Protein AF-A0A7V8XJI6-F1 (afdb_monomer)

Mean predicted aligned error: 6.05 Å

Solvent-accessible surface area (backbone atoms only — not comparable to full-atom values): 5551 Å² total; per-residue (Å²): 132,55,96,74,46,26,36,27,40,44,44,74,73,50,59,84,68,75,84,56,76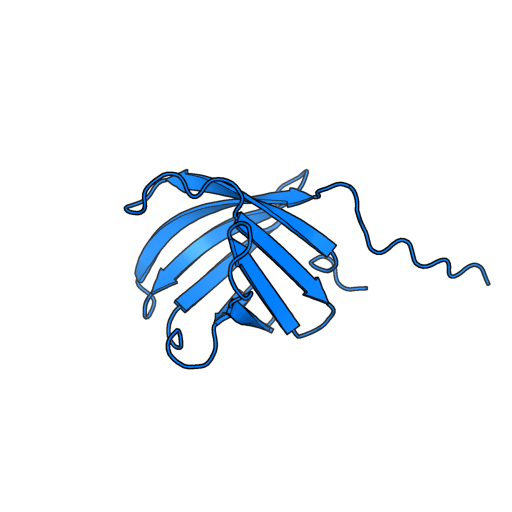,62,28,31,39,41,33,57,75,59,33,34,30,44,27,47,71,91,48,82,56,48,47,27,39,46,58,90,55,31,39,40,33,49,76,98,46,54,53,35,36,37,44,52,44,89,42,88,93,34,30,39,33,40,37,22,51,76,84,42,75,56,33,33,32,36,38,40,66,65,80,55,54,82,82,66,87,77,80,133

Foldseek 3Di:
DDPPAAKWDKAFPDFDDDTQPQWIWHDDPQKIFIDRPPDPTFIFGDDPQKTATDDPQGQWIWGWDADPPFIKIFIGGNRHTGGIITIDGPVPGVPDDDDD

Nearest PDB structures (foldseek):
  2lba-assembly1_A  TM=5.220E-01  e=1.660E+00  Gallus gallus
  5l8o-assembly2_B  TM=4.435E-01  e=1.498E+00  Homo sapiens
  6fn6-assembly1_B  TM=4.752E-01  e=7.402E+00  Drosophila melanogaster
  6fn6-assembly1_A  TM=3.916E-01  e=6.023E+00  Drosophila melanogaster

Sequence (100 aa):
MGELDGLWDVERVSGFLPPLLGVRKRIRGPHGATSVGRFPGVPFDVVGAELRYRGVLTGFVDVLTSEPPGWSGRALFRGREYARFRLTSTGRGFLSATRD

Radius of gyrati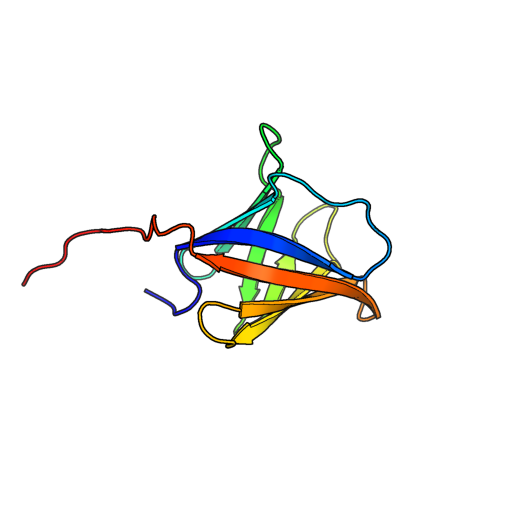on: 13.38 Å; Cα contacts (8 Å, |Δi|>4): 216; chains: 1; bounding box: 43×31×28 Å

Secondary structure (DSSP, 8-state):
--TT-EEEEEEEEEESS---TTEEEEEETTEEEEEETTSPPEEEEEETTEEEE-GGGTTEEEEEEEETTEEEEEEEETTEEEEEEEEEE-S---------

pLDDT: mean 86.64, std 14.68, range [41.09, 98.06]

Structure (mmCIF, N/CA/C/O backbone):
data_AF-A0A7V8XJI6-F1
#
_entry.id   AF-A0A7V8XJI6-F1
#
loop_
_atom_site.group_PDB
_atom_site.id
_atom_site.type_symbol
_atom_site.label_atom_id
_atom_site.label_alt_id
_atom_site.label_comp_id
_atom_site.label_asym_id
_atom_site.label_entity_id
_atom_site.label_seq_id
_atom_site.pdbx_PDB_ins_code
_atom_site.Cartn_x
_atom_site.Cartn_y
_atom_site.Cartn_z
_atom_site.occupancy
_atom_site.B_iso_or_equiv
_atom_site.auth_seq_id
_atom_site.auth_comp_id
_atom_site.auth_asym_id
_atom_site.auth_atom_id
_atom_site.pdbx_PDB_model_num
ATOM 1 N N . MET A 1 1 ? -17.139 3.895 7.612 1.00 57.44 1 MET A N 1
ATOM 2 C CA . MET A 1 1 ? -15.851 4.173 6.947 1.00 57.44 1 MET A CA 1
ATOM 3 C C . MET A 1 1 ? -14.783 3.535 7.816 1.00 57.44 1 MET A C 1
ATOM 5 O O . MET A 1 1 ? -14.769 3.821 9.007 1.00 57.44 1 MET A O 1
ATOM 9 N N . GLY A 1 2 ? -14.030 2.572 7.288 1.00 72.00 2 GLY A N 1
ATOM 10 C CA . GLY A 1 2 ? -12.930 1.942 8.026 1.00 72.00 2 GLY A CA 1
ATOM 11 C C . GLY A 1 2 ? -11.736 2.891 8.133 1.00 72.00 2 GLY A C 1
ATOM 12 O O . GLY A 1 2 ? -11.585 3.771 7.293 1.00 72.00 2 GLY A O 1
ATOM 13 N N . GLU A 1 3 ? -10.874 2.710 9.136 1.00 84.75 3 GLU A N 1
ATOM 14 C CA . GLU A 1 3 ? -9.695 3.570 9.381 1.00 84.75 3 GLU A CA 1
ATOM 15 C C . GLU A 1 3 ? -8.738 3.647 8.171 1.00 84.75 3 GLU A C 1
ATOM 17 O O . GLU A 1 3 ? -8.043 4.639 7.968 1.00 84.75 3 GLU A O 1
ATOM 22 N N . LEU A 1 4 ? -8.736 2.604 7.333 1.00 91.44 4 LEU A N 1
ATOM 23 C CA . LEU A 1 4 ? -7.933 2.504 6.112 1.00 91.44 4 LEU A CA 1
ATOM 24 C C . LEU A 1 4 ? -8.609 3.088 4.862 1.00 91.44 4 LEU A C 1
ATOM 26 O O . LEU A 1 4 ? -7.946 3.210 3.829 1.00 91.44 4 LEU A O 1
ATOM 30 N N . ASP A 1 5 ? -9.898 3.433 4.913 1.00 91.81 5 ASP A N 1
ATOM 31 C CA . ASP A 1 5 ? -10.618 3.965 3.754 1.00 91.81 5 ASP A CA 1
ATOM 32 C C . ASP A 1 5 ? -10.017 5.299 3.308 1.00 91.81 5 ASP A C 1
ATOM 34 O O . ASP A 1 5 ? -9.824 6.219 4.100 1.00 91.81 5 ASP A O 1
ATOM 38 N N . GLY A 1 6 ? -9.767 5.431 2.006 1.00 92.38 6 GLY A N 1
ATOM 39 C CA . GLY A 1 6 ? -9.236 6.667 1.448 1.00 92.38 6 GLY A CA 1
ATOM 40 C C . GLY A 1 6 ? -8.259 6.467 0.302 1.00 92.38 6 GLY A C 1
ATOM 41 O O . GLY A 1 6 ? -8.139 5.390 -0.294 1.00 92.38 6 GLY A O 1
ATOM 42 N N . LEU A 1 7 ? -7.588 7.568 -0.024 1.00 93.12 7 LEU A N 1
ATOM 43 C CA . LEU A 1 7 ? -6.538 7.650 -1.028 1.00 93.12 7 LEU A CA 1
ATOM 44 C C . LEU A 1 7 ? -5.207 7.937 -0.341 1.00 93.12 7 LEU A C 1
ATOM 46 O O . LEU A 1 7 ? -5.036 8.986 0.286 1.00 93.12 7 LEU A O 1
ATOM 50 N N . TRP A 1 8 ? -4.271 7.015 -0.522 1.00 93.94 8 TRP A N 1
ATOM 51 C CA . TRP A 1 8 ? -2.967 7.018 0.119 1.00 93.94 8 TRP A CA 1
ATOM 52 C C . TRP A 1 8 ? -1.868 7.140 -0.928 1.00 93.94 8 TRP A C 1
ATOM 54 O O . TRP A 1 8 ? -1.843 6.356 -1.883 1.00 93.94 8 TRP A O 1
ATOM 64 N N . ASP A 1 9 ? -0.953 8.084 -0.737 1.00 93.56 9 ASP A N 1
ATOM 65 C CA . ASP A 1 9 ? 0.329 8.065 -1.435 1.00 93.56 9 ASP A CA 1
ATOM 66 C C . ASP A 1 9 ? 1.241 7.040 -0.749 1.00 93.56 9 ASP A C 1
ATOM 68 O O . ASP A 1 9 ? 1.220 6.879 0.476 1.00 93.56 9 ASP A O 1
ATOM 72 N N . VAL A 1 10 ? 2.003 6.301 -1.554 1.00 93.62 10 VAL A N 1
ATOM 73 C CA . VAL A 1 10 ? 2.919 5.267 -1.069 1.00 93.62 10 VAL A CA 1
ATOM 74 C C . VAL A 1 10 ? 4.348 5.749 -1.238 1.00 93.62 10 VAL A C 1
ATOM 76 O O . VAL A 1 10 ? 4.834 5.908 -2.357 1.00 93.62 10 VAL A O 1
ATOM 79 N N . GLU A 1 11 ? 5.042 5.907 -0.121 1.00 91.81 11 GLU A N 1
ATOM 80 C CA . GLU A 1 11 ? 6.460 6.243 -0.097 1.00 91.81 11 GLU A CA 1
ATOM 81 C C . GLU A 1 11 ? 7.282 4.998 0.227 1.00 91.81 11 GLU A C 1
ATOM 83 O O . GLU A 1 11 ? 7.006 4.285 1.194 1.00 91.81 11 GLU A O 1
ATOM 88 N N . ARG A 1 12 ? 8.306 4.711 -0.577 1.00 92.44 12 ARG A N 1
ATOM 89 C CA . ARG A 1 12 ? 9.209 3.592 -0.306 1.00 92.44 12 ARG A CA 1
ATOM 90 C C . ARG A 1 12 ? 10.230 4.000 0.751 1.00 92.44 12 ARG A C 1
ATOM 92 O O . ARG A 1 12 ? 10.961 4.955 0.543 1.00 92.44 12 ARG A O 1
ATOM 99 N N . VAL A 1 13 ? 10.315 3.231 1.835 1.00 92.44 13 VAL A N 1
ATOM 100 C CA . VAL A 1 13 ? 11.268 3.485 2.929 1.00 92.44 13 VAL A CA 1
ATOM 101 C C . VAL A 1 13 ? 12.536 2.650 2.747 1.00 92.44 13 VAL A C 1
ATOM 103 O O . VAL A 1 13 ? 13.642 3.142 2.940 1.00 92.44 13 VAL A O 1
ATOM 106 N N . SER A 1 14 ? 12.394 1.379 2.362 1.00 90.56 14 SER A N 1
ATOM 107 C CA . SER A 1 14 ? 13.531 0.485 2.110 1.00 90.56 14 SER A CA 1
ATOM 108 C C . SER A 1 14 ? 13.142 -0.714 1.241 1.00 90.56 14 SER A C 1
ATOM 110 O O . SER A 1 14 ? 11.958 -0.978 1.012 1.00 90.56 14 SER A O 1
ATOM 112 N N . GLY A 1 15 ? 14.141 -1.467 0.773 1.00 86.94 15 GLY A N 1
ATOM 113 C CA . GLY A 1 15 ? 13.968 -2.739 0.068 1.00 86.94 15 GLY A CA 1
ATOM 114 C C . GLY A 1 15 ? 14.454 -2.722 -1.381 1.00 86.94 15 GLY A C 1
ATOM 115 O O . GLY A 1 15 ? 15.054 -1.761 -1.845 1.00 86.94 15 GLY A O 1
ATOM 116 N N . PHE A 1 16 ? 14.188 -3.818 -2.091 1.00 74.31 16 PHE A N 1
ATOM 117 C CA . PHE A 1 16 ? 14.864 -4.153 -3.355 1.00 74.31 16 PHE A CA 1
ATOM 118 C C . PHE A 1 16 ? 14.273 -3.530 -4.626 1.00 74.31 16 PHE A C 1
ATOM 120 O O . PHE A 1 16 ? 14.825 -3.721 -5.706 1.00 74.31 16 PHE A O 1
ATOM 127 N N . LEU A 1 17 ? 13.139 -2.834 -4.535 1.00 72.56 17 LEU A N 1
ATOM 128 C CA . LEU A 1 17 ? 12.518 -2.227 -5.714 1.00 72.56 17 LEU A CA 1
ATOM 129 C C . LEU A 1 17 ? 12.984 -0.778 -5.870 1.00 72.56 17 LEU A C 1
ATOM 131 O O . LEU A 1 17 ? 13.098 -0.090 -4.851 1.00 72.56 17 LEU A O 1
ATOM 135 N N . PRO A 1 18 ? 13.208 -0.304 -7.113 1.00 69.69 18 PRO A N 1
ATOM 136 C CA . PRO A 1 18 ? 13.521 1.097 -7.366 1.00 69.69 18 PRO A CA 1
ATOM 137 C C . PRO A 1 18 ? 12.440 2.010 -6.762 1.00 69.69 18 PRO A C 1
ATOM 139 O O . PRO A 1 18 ? 11.304 1.558 -6.578 1.00 69.69 18 PRO A O 1
ATOM 142 N N . PRO A 1 19 ? 12.758 3.282 -6.455 1.00 69.50 19 PRO A N 1
ATOM 143 C CA . PRO A 1 19 ? 11.790 4.224 -5.904 1.00 69.50 19 PRO A CA 1
ATOM 144 C C . PRO A 1 19 ? 10.550 4.285 -6.801 1.00 69.50 19 PRO A C 1
ATOM 146 O O . PRO A 1 19 ? 10.615 4.721 -7.950 1.00 69.50 19 PRO A O 1
ATOM 149 N N . LEU A 1 20 ? 9.420 3.791 -6.297 1.00 70.44 20 LEU A N 1
ATOM 150 C CA . LEU A 1 20 ? 8.194 3.705 -7.078 1.00 70.44 20 LEU A CA 1
ATOM 151 C C . LEU A 1 20 ? 7.461 5.054 -6.998 1.00 70.44 20 LEU A C 1
ATOM 153 O O . LEU A 1 20 ? 6.562 5.243 -6.180 1.00 70.44 20 LEU A O 1
ATOM 157 N N . LEU A 1 21 ? 7.883 6.020 -7.818 1.00 77.50 21 LEU A N 1
ATOM 158 C CA . LEU A 1 21 ? 7.251 7.339 -7.891 1.00 77.50 21 LEU A CA 1
ATOM 159 C C . LEU A 1 21 ? 5.805 7.224 -8.399 1.00 77.50 21 LEU A C 1
ATOM 161 O O . LEU A 1 21 ? 5.534 6.583 -9.415 1.00 77.50 21 LEU A O 1
ATOM 165 N N . GLY A 1 22 ? 4.872 7.875 -7.701 1.00 84.06 22 GLY A N 1
ATOM 166 C CA . GLY A 1 22 ? 3.464 7.933 -8.105 1.00 84.06 22 GLY A CA 1
ATOM 167 C C . GLY A 1 22 ? 2.656 6.663 -7.820 1.00 84.06 22 GLY A C 1
ATOM 168 O O . GLY A 1 22 ? 1.619 6.455 -8.458 1.00 84.06 22 GLY A O 1
ATOM 169 N N . VAL A 1 23 ? 3.110 5.815 -6.889 1.00 91.75 23 VAL A N 1
ATOM 170 C CA . VAL A 1 23 ? 2.300 4.701 -6.382 1.00 91.75 23 VAL A CA 1
ATOM 171 C C . VAL A 1 23 ? 1.259 5.220 -5.405 1.00 91.75 23 VAL A C 1
ATOM 173 O O . VAL A 1 23 ? 1.569 5.934 -4.454 1.00 91.75 23 VAL A O 1
ATOM 176 N N . ARG A 1 24 ? 0.013 4.812 -5.629 1.00 93.56 24 ARG A N 1
ATOM 177 C CA . ARG A 1 24 ? -1.125 5.147 -4.779 1.00 93.56 24 ARG A CA 1
ATOM 178 C C . ARG A 1 24 ? -1.924 3.916 -4.433 1.00 93.56 24 ARG A C 1
ATOM 180 O O . ARG A 1 24 ? -2.059 3.014 -5.259 1.00 93.56 24 ARG A O 1
ATOM 187 N N . LYS A 1 25 ? -2.515 3.922 -3.246 1.00 94.31 25 LYS A N 1
ATOM 188 C CA . LYS A 1 25 ? -3.514 2.938 -2.836 1.00 94.31 25 LYS A CA 1
ATOM 189 C C . LYS A 1 25 ? -4.853 3.622 -2.656 1.00 94.31 25 LYS A C 1
ATOM 191 O O . LYS A 1 25 ? -4.957 4.636 -1.972 1.00 94.31 25 LYS A O 1
ATOM 196 N N . ARG A 1 26 ? -5.883 3.042 -3.262 1.00 94.38 26 ARG A N 1
ATOM 197 C CA . ARG A 1 26 ? -7.277 3.395 -2.999 1.00 94.38 26 ARG A CA 1
ATOM 198 C C . ARG A 1 26 ? -7.924 2.254 -2.240 1.00 94.38 26 ARG A C 1
ATOM 200 O O . ARG A 1 26 ? -7.929 1.138 -2.752 1.00 94.38 26 ARG A O 1
ATOM 207 N N . ILE A 1 27 ? -8.493 2.547 -1.080 1.00 94.88 27 ILE A N 1
ATOM 208 C CA . ILE A 1 27 ? -9.172 1.567 -0.228 1.00 94.88 27 ILE A CA 1
ATOM 209 C C . ILE A 1 27 ? -10.616 2.018 -0.006 1.00 94.88 27 ILE A C 1
ATOM 211 O O . ILE A 1 27 ? -10.869 3.200 0.244 1.00 94.88 27 ILE A O 1
ATOM 215 N N . ARG A 1 28 ? -11.557 1.080 -0.161 1.00 93.00 28 ARG A N 1
ATOM 216 C CA . ARG A 1 28 ? -12.987 1.274 0.095 1.00 93.00 28 ARG A CA 1
ATOM 217 C C . ARG A 1 28 ? -13.585 -0.001 0.689 1.00 93.00 28 ARG A C 1
ATOM 219 O O . ARG A 1 28 ? -13.865 -0.962 -0.033 1.00 93.00 28 ARG A O 1
ATOM 226 N N . GLY A 1 29 ? -13.836 0.026 1.992 1.00 92.62 29 GLY A N 1
ATOM 227 C CA . GLY A 1 29 ? -14.340 -1.106 2.753 1.00 92.62 29 GLY A CA 1
ATOM 228 C C . GLY A 1 29 ? -13.402 -2.314 2.622 1.00 92.62 29 GLY A C 1
ATOM 229 O O . GLY A 1 29 ? -12.200 -2.173 2.839 1.00 92.62 29 GLY A O 1
ATOM 230 N N . PRO A 1 30 ? -13.910 -3.497 2.237 1.00 95.50 30 PRO A N 1
ATOM 231 C CA . PRO A 1 30 ? -13.113 -4.723 2.187 1.00 95.50 30 PRO A CA 1
ATOM 232 C C . PRO A 1 30 ? -12.228 -4.855 0.935 1.00 95.50 30 PRO A C 1
ATOM 234 O O . PRO A 1 30 ? -11.590 -5.890 0.752 1.00 95.50 30 PRO A O 1
ATOM 237 N N . HIS A 1 31 ? -12.175 -3.851 0.054 1.00 95.38 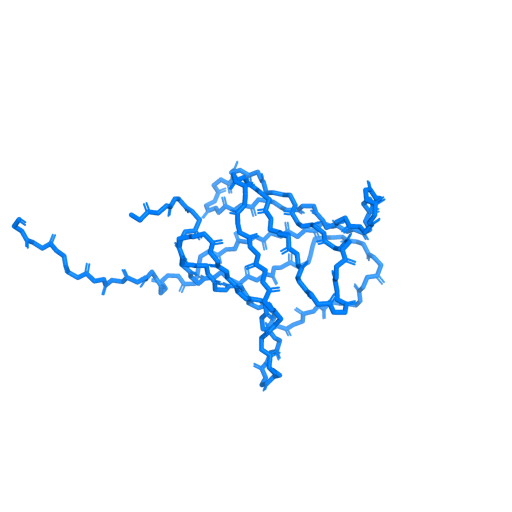31 HIS A N 1
ATOM 238 C CA . HIS A 1 31 ? -11.422 -3.933 -1.200 1.00 95.38 31 HIS A CA 1
ATOM 239 C C . HIS A 1 31 ? -10.607 -2.671 -1.473 1.00 95.38 31 HIS A C 1
ATOM 241 O O . HIS A 1 31 ? -10.940 -1.566 -1.040 1.00 95.38 31 HIS A O 1
ATOM 247 N N . GLY A 1 32 ? -9.571 -2.821 -2.291 1.00 95.38 32 GLY A N 1
ATOM 248 C CA . GLY A 1 32 ? -8.816 -1.694 -2.804 1.00 95.38 32 GLY A CA 1
ATOM 249 C C . GLY A 1 32 ? -8.008 -2.026 -4.047 1.00 95.38 32 GLY A C 1
ATOM 250 O O . GLY A 1 32 ? -8.107 -3.111 -4.625 1.00 95.38 32 GLY A O 1
ATOM 251 N N . ALA A 1 33 ? -7.238 -1.043 -4.496 1.00 95.44 33 ALA A N 1
ATOM 252 C CA . ALA A 1 33 ? -6.308 -1.216 -5.595 1.00 95.44 33 ALA A C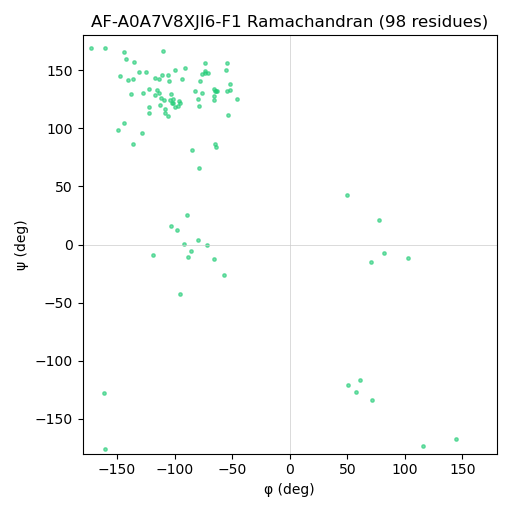A 1
ATOM 253 C C . ALA A 1 33 ? -5.062 -0.345 -5.428 1.00 95.44 33 ALA A C 1
ATOM 255 O O . ALA A 1 33 ? -5.148 0.792 -4.956 1.00 95.44 33 ALA A O 1
ATOM 256 N N . THR A 1 34 ? -3.924 -0.875 -5.870 1.00 93.38 34 THR A N 1
ATOM 257 C CA . THR A 1 34 ? -2.649 -0.161 -5.975 1.00 93.38 34 THR A CA 1
ATOM 258 C C . THR A 1 34 ? -2.445 0.281 -7.418 1.00 93.38 34 THR A C 1
ATOM 260 O O . THR A 1 34 ? -2.359 -0.554 -8.312 1.00 93.38 34 THR A O 1
ATOM 263 N N . SER A 1 35 ? -2.357 1.581 -7.671 1.00 91.75 35 SER A N 1
ATOM 264 C CA . SER A 1 35 ? -2.113 2.153 -9.001 1.00 91.75 35 SER A CA 1
ATOM 265 C C . SER A 1 35 ? -0.736 2.796 -9.076 1.00 91.75 35 SER A C 1
ATOM 267 O O . SER A 1 35 ? -0.298 3.412 -8.106 1.00 91.75 35 SER A O 1
ATOM 269 N N . VAL A 1 36 ? -0.096 2.719 -10.242 1.00 87.75 36 VAL A N 1
ATOM 270 C CA . VAL A 1 36 ? 1.172 3.405 -10.528 1.00 87.75 36 VAL A CA 1
ATOM 271 C C . VAL A 1 36 ? 0.961 4.300 -11.742 1.00 87.75 36 VAL A C 1
ATOM 273 O O . VAL A 1 36 ? 0.705 3.799 -12.836 1.00 87.75 36 VAL A O 1
ATOM 276 N N . GLY A 1 37 ? 1.021 5.621 -11.569 1.00 82.12 37 GLY A N 1
ATOM 277 C CA . GLY A 1 37 ? 0.779 6.564 -12.667 1.00 82.12 37 GLY A CA 1
ATOM 278 C C . GLY A 1 37 ? -0.526 6.274 -13.431 1.00 82.12 37 GLY A C 1
ATOM 279 O O . GLY A 1 37 ? -1.603 6.265 -12.841 1.00 82.12 37 GLY A O 1
ATOM 280 N N . ARG A 1 38 ? -0.421 6.024 -14.746 1.00 80.56 38 ARG A N 1
ATOM 281 C CA . ARG A 1 38 ? -1.556 5.715 -15.643 1.00 80.56 38 ARG A CA 1
ATOM 282 C C . ARG A 1 38 ? -1.877 4.221 -15.795 1.00 80.56 38 ARG A C 1
ATOM 284 O O . ARG A 1 38 ? -2.746 3.875 -16.593 1.00 80.56 38 ARG A O 1
ATOM 291 N N . PHE A 1 39 ? -1.140 3.333 -15.126 1.00 79.94 39 PHE A N 1
ATOM 292 C CA . PHE A 1 39 ? -1.337 1.893 -15.283 1.00 79.94 39 PHE A CA 1
ATOM 293 C C . PHE A 1 39 ? -2.624 1.424 -14.587 1.00 79.94 39 PHE A C 1
ATOM 295 O O . PHE A 1 39 ? -3.004 2.001 -13.561 1.00 79.94 39 PHE A O 1
ATOM 302 N N . PRO A 1 40 ? -3.285 0.369 -15.108 1.00 80.75 40 PRO A N 1
ATOM 303 C CA . PRO A 1 40 ? -4.422 -0.247 -14.437 1.00 80.75 40 PRO A CA 1
ATOM 304 C C . PRO A 1 40 ? -4.074 -0.594 -12.986 1.00 80.75 40 PRO A C 1
ATOM 306 O O . PRO A 1 40 ? -3.015 -1.157 -12.709 1.00 80.75 40 PRO A O 1
ATOM 309 N N . GLY A 1 41 ? -4.957 -0.234 -12.053 1.00 87.31 41 GLY A N 1
ATOM 310 C CA . GLY A 1 41 ? -4.749 -0.517 -10.638 1.00 87.31 41 GLY A CA 1
ATOM 311 C C . GLY A 1 41 ? -4.777 -2.019 -10.359 1.00 87.31 41 GLY A C 1
ATOM 312 O O . GLY A 1 41 ? -5.684 -2.719 -10.805 1.00 87.31 41 GLY A O 1
ATOM 313 N N . VAL A 1 42 ? -3.808 -2.506 -9.590 1.00 92.56 42 VAL A N 1
ATOM 314 C CA . VAL A 1 42 ? -3.748 -3.893 -9.137 1.00 92.56 42 VAL A CA 1
ATOM 315 C C . VAL A 1 42 ? -4.708 -4.086 -7.963 1.00 92.56 42 VAL A C 1
ATOM 317 O O . VAL A 1 42 ? -4.515 -3.446 -6.928 1.00 92.56 42 VAL A O 1
ATOM 320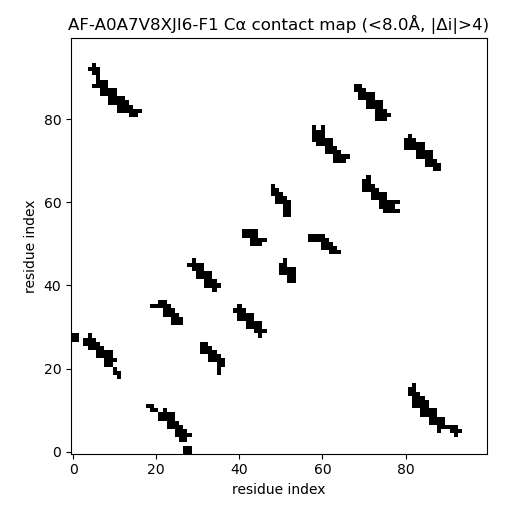 N N . PRO A 1 43 ? -5.712 -4.970 -8.076 1.00 95.88 43 PRO A N 1
ATOM 321 C CA . PRO A 1 43 ? -6.698 -5.165 -7.026 1.00 95.88 43 PRO A CA 1
ATOM 322 C C . PRO A 1 43 ? -6.161 -5.975 -5.835 1.00 95.88 43 PRO A C 1
ATOM 324 O O . PRO A 1 43 ? -5.415 -6.943 -6.007 1.00 95.88 43 PRO A O 1
ATOM 327 N N . PHE A 1 44 ? -6.649 -5.645 -4.641 1.00 97.19 44 PHE A N 1
ATOM 328 C CA . PHE A 1 44 ? -6.429 -6.398 -3.407 1.00 97.19 44 PHE A CA 1
ATOM 329 C C . PHE A 1 44 ? -7.686 -6.409 -2.524 1.00 97.19 44 PHE A C 1
ATOM 331 O O . PHE A 1 44 ? -8.558 -5.545 -2.658 1.00 97.19 44 PHE A O 1
ATOM 338 N N . ASP A 1 45 ? -7.752 -7.374 -1.611 1.00 97.19 45 ASP A N 1
ATOM 339 C CA . ASP A 1 45 ? -8.735 -7.416 -0.526 1.00 97.19 45 ASP A CA 1
ATOM 340 C C . ASP A 1 45 ? -8.113 -6.903 0.777 1.00 97.19 45 ASP A C 1
ATOM 342 O O . ASP A 1 45 ? -6.907 -7.044 0.995 1.00 97.19 45 ASP A O 1
ATOM 346 N N . VAL A 1 46 ? -8.935 -6.309 1.639 1.00 97.00 46 VAL A N 1
ATOM 347 C CA . VAL A 1 46 ? -8.541 -5.812 2.962 1.00 97.00 46 VAL A CA 1
ATOM 348 C C . VAL A 1 46 ? -8.996 -6.810 4.019 1.00 97.00 46 VAL A C 1
ATOM 350 O O . VAL A 1 46 ? -10.187 -7.098 4.137 1.00 97.00 46 VAL A O 1
ATOM 353 N N . VAL A 1 47 ? -8.052 -7.329 4.802 1.00 95.69 47 VAL A N 1
ATOM 354 C CA . VAL A 1 47 ? -8.308 -8.285 5.887 1.00 95.69 47 VAL A CA 1
ATOM 355 C C . VAL A 1 47 ? -7.643 -7.760 7.155 1.00 95.69 47 VAL A C 1
ATOM 357 O O . VAL A 1 47 ? -6.443 -7.927 7.357 1.00 95.69 47 VAL A O 1
ATOM 360 N N . GLY A 1 48 ? -8.417 -7.076 8.001 1.00 93.81 48 GLY A N 1
ATOM 361 C CA . GLY A 1 48 ? -7.866 -6.351 9.147 1.00 93.81 48 GLY A CA 1
ATOM 362 C C . GLY A 1 48 ? -6.889 -5.270 8.680 1.00 93.81 48 GLY A C 1
ATOM 363 O O . GLY A 1 48 ? -7.282 -4.356 7.961 1.00 93.81 48 GLY A O 1
ATOM 364 N N . ALA A 1 49 ? -5.616 -5.406 9.055 1.00 94.75 49 ALA A N 1
ATOM 365 C CA . ALA A 1 49 ? -4.535 -4.512 8.638 1.00 94.75 49 ALA A CA 1
ATOM 366 C C . ALA A 1 49 ? -3.704 -5.058 7.457 1.00 94.75 49 ALA A C 1
ATOM 368 O O . ALA A 1 49 ? -2.625 -4.544 7.166 1.00 94.75 49 ALA A O 1
ATOM 369 N N . GLU A 1 50 ? -4.172 -6.109 6.780 1.00 97.19 50 GLU A N 1
ATOM 370 C CA . GLU A 1 50 ? -3.494 -6.692 5.621 1.00 97.19 50 GLU A CA 1
ATOM 371 C C . GLU A 1 50 ? -4.180 -6.322 4.307 1.00 97.19 50 GLU A C 1
ATOM 373 O O . GLU A 1 50 ? -5.406 -6.369 4.197 1.00 97.19 50 GLU A O 1
ATOM 378 N N . LEU A 1 51 ? -3.380 -6.043 3.279 1.00 97.56 51 LEU A N 1
ATOM 379 C CA . LEU A 1 51 ? -3.830 -5.914 1.896 1.00 97.56 51 LEU A CA 1
ATOM 380 C C . LEU A 1 51 ? -3.331 -7.126 1.108 1.00 97.56 51 LEU A C 1
ATOM 382 O O . LEU A 1 51 ? -2.124 -7.301 0.920 1.00 97.56 51 LEU A O 1
ATOM 386 N N . ARG A 1 52 ? -4.255 -7.972 0.657 1.00 97.69 52 ARG A N 1
ATOM 387 C CA . ARG A 1 52 ? -3.956 -9.243 -0.012 1.00 97.69 52 ARG A CA 1
ATOM 388 C C . ARG A 1 52 ? -4.224 -9.122 -1.505 1.00 97.69 52 ARG A C 1
ATOM 390 O O . ARG A 1 52 ? -5.373 -8.990 -1.925 1.00 97.69 52 ARG A O 1
ATOM 397 N N . TYR A 1 53 ? -3.164 -9.138 -2.307 1.00 95.69 53 TYR A N 1
ATOM 398 C CA . TYR A 1 53 ? -3.270 -8.972 -3.756 1.00 95.69 53 TYR A CA 1
ATOM 399 C C . TYR A 1 53 ? -3.892 -10.201 -4.426 1.00 95.69 53 TYR A C 1
ATOM 401 O O . TYR A 1 53 ? -3.710 -11.334 -3.976 1.00 95.69 53 TYR A O 1
ATOM 409 N N . ARG A 1 54 ? -4.631 -9.964 -5.516 1.00 92.50 54 ARG A N 1
ATOM 410 C CA . ARG A 1 54 ? -5.389 -10.994 -6.247 1.00 92.50 54 ARG A CA 1
ATOM 411 C C . ARG A 1 54 ? -4.790 -11.299 -7.625 1.00 92.50 54 ARG A C 1
ATOM 413 O O . ARG A 1 54 ? -3.992 -10.535 -8.167 1.00 92.50 54 ARG A O 1
ATOM 420 N N . GLY A 1 55 ? -5.244 -12.397 -8.231 1.00 88.69 55 GLY A N 1
ATOM 421 C CA . GLY A 1 55 ? -4.903 -12.780 -9.604 1.00 88.69 55 GLY A CA 1
ATOM 422 C C . GLY A 1 55 ? -3.455 -13.249 -9.743 1.00 88.69 55 GLY A C 1
ATOM 423 O O . GLY A 1 55 ? -2.964 -14.027 -8.932 1.00 88.69 55 GLY A O 1
ATOM 424 N N . VAL A 1 56 ? -2.747 -12.770 -10.766 1.00 85.44 56 VAL A N 1
ATOM 425 C CA . VAL A 1 56 ? -1.338 -13.144 -11.007 1.00 85.44 56 VAL A CA 1
ATOM 426 C C . VAL A 1 56 ? -0.375 -12.651 -9.916 1.00 85.44 56 VAL A C 1
ATOM 428 O O . VAL A 1 56 ? 0.764 -13.100 -9.861 1.00 85.44 56 VAL A O 1
ATOM 431 N N . LEU A 1 57 ? -0.833 -11.754 -9.034 1.00 88.69 57 LEU A N 1
ATOM 432 C CA . LEU A 1 57 ? -0.086 -11.254 -7.876 1.00 88.69 57 LEU A CA 1
ATOM 433 C C . LEU A 1 57 ? -0.540 -11.894 -6.553 1.00 88.69 57 LEU A C 1
ATOM 435 O O . LEU A 1 57 ? -0.203 -11.407 -5.474 1.00 88.69 57 LEU A O 1
ATOM 439 N N . THR A 1 58 ? -1.268 -13.012 -6.613 1.00 91.69 58 THR A N 1
ATOM 440 C CA . THR A 1 58 ? -1.534 -13.832 -5.427 1.00 91.69 58 THR A CA 1
ATOM 441 C C . THR A 1 58 ? -0.219 -14.228 -4.745 1.00 91.69 58 THR A C 1
ATOM 443 O O . THR A 1 58 ? 0.724 -14.701 -5.381 1.00 91.69 58 THR A O 1
ATOM 446 N N . GLY A 1 59 ? -0.164 -14.043 -3.425 1.00 92.38 59 GLY A N 1
ATOM 447 C CA . GLY A 1 59 ? 1.023 -14.288 -2.601 1.00 92.38 59 GLY A CA 1
ATOM 448 C C . GLY A 1 59 ? 1.773 -13.020 -2.193 1.00 92.38 59 GLY A C 1
ATOM 449 O O . GLY A 1 59 ? 2.616 -13.097 -1.298 1.00 92.38 59 GLY A O 1
ATOM 450 N N . PHE A 1 60 ? 1.448 -11.869 -2.790 1.00 95.69 60 PHE A N 1
ATOM 451 C CA . PHE A 1 60 ? 1.842 -10.567 -2.258 1.00 95.69 60 PHE A CA 1
ATOM 452 C C . PHE A 1 60 ? 0.871 -10.130 -1.158 1.00 95.69 60 PHE A C 1
ATOM 454 O O . PHE A 1 60 ? -0.351 -10.179 -1.334 1.00 95.69 60 PHE A O 1
ATOM 461 N N . VAL A 1 61 ? 1.425 -9.695 -0.029 1.00 97.75 61 VAL A N 1
ATOM 462 C CA . VAL A 1 61 ? 0.669 -9.181 1.117 1.00 97.75 61 VAL A CA 1
ATOM 463 C C . VAL A 1 61 ? 1.369 -7.948 1.654 1.00 97.75 61 VAL A C 1
ATOM 465 O O . VAL A 1 61 ? 2.563 -7.989 1.937 1.00 97.75 61 VAL A O 1
ATOM 468 N N . ASP A 1 62 ? 0.619 -6.871 1.836 1.00 97.12 62 ASP A N 1
ATOM 469 C CA . ASP A 1 62 ? 1.093 -5.701 2.561 1.00 97.12 62 ASP A CA 1
ATOM 470 C C . ASP A 1 62 ? 0.497 -5.703 3.971 1.00 97.12 62 ASP A C 1
ATOM 472 O O . ASP A 1 62 ? -0.721 -5.689 4.115 1.00 97.12 62 ASP A O 1
ATOM 476 N N . VAL A 1 63 ? 1.338 -5.703 5.004 1.00 98.06 63 VAL A N 1
ATOM 477 C CA . VAL A 1 63 ? 0.915 -5.644 6.414 1.00 98.06 63 VAL A CA 1
ATOM 478 C C . VAL A 1 63 ? 1.088 -4.222 6.924 1.00 98.06 63 VAL A C 1
ATOM 480 O O . VAL A 1 63 ? 2.193 -3.684 6.828 1.00 98.06 63 VAL A O 1
ATOM 483 N N . LEU 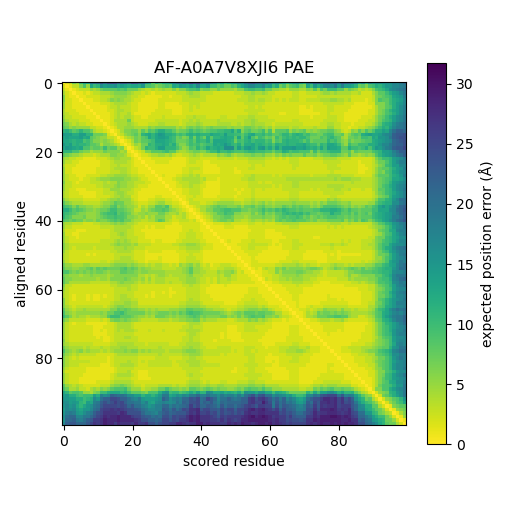A 1 64 ? 0.025 -3.628 7.462 1.00 97.44 64 LEU A N 1
ATOM 484 C CA . LEU A 1 64 ? -0.009 -2.241 7.915 1.00 97.44 64 LEU A CA 1
ATOM 485 C C . LEU A 1 64 ? 0.024 -2.132 9.442 1.00 97.44 64 LEU A C 1
ATOM 487 O O . LEU A 1 64 ? -0.572 -2.938 10.154 1.00 97.44 64 LEU A O 1
ATOM 491 N N . THR A 1 65 ? 0.681 -1.083 9.923 1.00 96.94 65 THR A N 1
ATOM 492 C CA . THR A 1 65 ? 0.686 -0.662 11.326 1.00 96.94 65 THR A CA 1
ATOM 493 C C . THR A 1 65 ? 0.291 0.810 11.379 1.00 96.94 65 THR A C 1
ATOM 495 O O . THR A 1 65 ? 0.824 1.615 10.613 1.00 96.94 65 THR A O 1
ATOM 498 N N . SER A 1 66 ? -0.665 1.162 12.244 1.00 92.94 66 SER A N 1
ATOM 499 C CA . SER A 1 66 ? -1.097 2.556 12.410 1.00 92.94 66 SER A CA 1
ATOM 500 C C . SER A 1 66 ? 0.058 3.370 12.994 1.00 92.94 66 SER A C 1
ATOM 502 O O . SER A 1 66 ? 0.637 2.991 14.013 1.00 92.94 66 SER A O 1
ATOM 504 N N . GLU A 1 67 ? 0.441 4.448 12.311 1.00 91.31 67 GLU A N 1
ATOM 505 C CA . GLU A 1 67 ? 1.582 5.285 12.681 1.00 91.31 67 GLU A CA 1
ATOM 506 C C . GLU A 1 67 ? 1.336 6.740 12.248 1.00 91.31 67 GLU A C 1
ATOM 508 O O . GLU A 1 67 ? 1.551 7.089 11.077 1.00 91.31 67 GLU A O 1
ATOM 513 N N . PRO A 1 68 ? 0.894 7.620 13.169 1.00 84.38 68 PRO A N 1
ATOM 514 C CA . PRO A 1 68 ? 0.530 8.993 12.839 1.00 84.38 68 PRO A CA 1
ATOM 515 C C . PRO A 1 68 ? 1.629 9.741 12.056 1.00 84.38 68 PRO A C 1
ATOM 517 O O . PRO A 1 68 ? 2.816 9.611 12.365 1.00 84.38 68 PRO A O 1
ATOM 520 N N . PRO A 1 69 ? 1.274 10.534 11.025 1.00 84.81 69 PRO A N 1
ATOM 521 C CA . PRO A 1 69 ? -0.077 10.873 10.564 1.00 84.81 69 PRO A CA 1
ATOM 522 C C . PRO A 1 69 ? -0.666 9.892 9.519 1.00 84.81 69 PRO A C 1
ATOM 524 O O . PRO A 1 69 ? -1.494 10.292 8.703 1.00 84.81 69 PRO A O 1
ATOM 527 N N . GLY A 1 70 ? -0.237 8.627 9.485 1.00 91.75 70 GLY A N 1
ATOM 528 C CA . GLY A 1 70 ? -0.717 7.642 8.513 1.00 91.75 70 GLY A CA 1
ATOM 529 C C . GLY A 1 70 ? -0.442 6.203 8.942 1.00 91.75 70 GLY A C 1
ATOM 530 O O . GLY A 1 70 ? -0.803 5.803 10.046 1.00 91.75 70 GLY A O 1
ATOM 531 N N . TRP A 1 71 ? 0.180 5.422 8.057 1.00 95.56 71 TRP A N 1
ATOM 532 C CA . TRP A 1 71 ? 0.491 4.013 8.317 1.00 95.56 71 TRP A CA 1
ATOM 533 C C . TRP A 1 71 ? 1.905 3.673 7.871 1.00 95.56 71 TRP A C 1
ATOM 535 O O . TRP A 1 71 ? 2.345 4.119 6.807 1.00 95.56 71 TRP A O 1
ATOM 545 N N . SER A 1 72 ? 2.596 2.825 8.622 1.00 96.62 72 SER A N 1
ATOM 546 C CA . SER A 1 72 ? 3.751 2.094 8.104 1.00 96.62 72 SER A CA 1
ATOM 547 C C . SER A 1 72 ? 3.315 0.752 7.535 1.00 96.62 72 SER A C 1
ATOM 549 O O . SER A 1 72 ? 2.299 0.177 7.924 1.00 96.62 72 SER A O 1
ATOM 551 N N . GLY A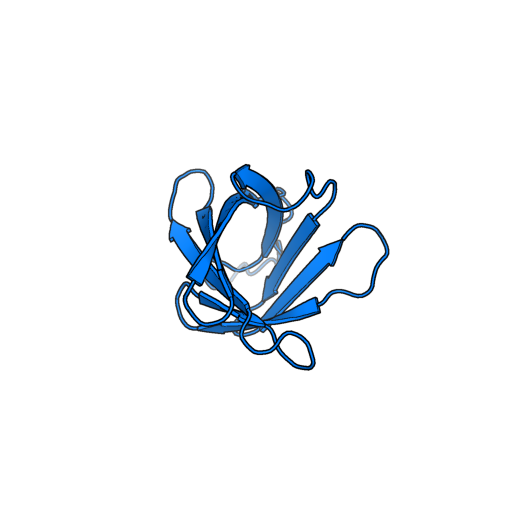 1 73 ? 4.068 0.261 6.557 1.00 96.88 73 GLY A N 1
ATOM 552 C CA . GLY A 1 73 ? 3.737 -0.954 5.841 1.00 96.88 73 GLY A CA 1
ATOM 553 C C . GLY A 1 73 ? 4.948 -1.822 5.548 1.00 96.88 73 GLY A C 1
ATOM 554 O O . GLY A 1 73 ? 6.025 -1.333 5.199 1.00 96.88 73 GLY A O 1
ATOM 555 N N . ARG A 1 74 ? 4.752 -3.134 5.658 1.00 97.38 74 ARG A N 1
ATOM 556 C CA . ARG A 1 74 ? 5.713 -4.165 5.254 1.00 97.38 74 ARG A CA 1
ATOM 557 C C . ARG A 1 74 ? 5.158 -4.916 4.059 1.00 97.38 74 ARG A C 1
ATOM 559 O O . ARG A 1 74 ? 4.046 -5.429 4.132 1.00 97.38 74 ARG A O 1
ATOM 566 N N . ALA A 1 75 ? 5.932 -4.990 2.984 1.00 96.00 75 ALA A N 1
ATOM 567 C CA . ALA A 1 75 ? 5.564 -5.738 1.792 1.00 96.00 75 ALA A CA 1
ATOM 568 C C . ALA A 1 75 ? 6.180 -7.138 1.854 1.00 96.00 75 ALA A C 1
ATOM 570 O O . ALA A 1 75 ? 7.403 -7.293 1.960 1.00 96.00 75 ALA A O 1
ATOM 571 N N . LEU A 1 76 ? 5.322 -8.150 1.795 1.00 97.00 76 LEU A N 1
ATOM 572 C CA . LEU A 1 76 ? 5.670 -9.560 1.876 1.00 97.00 76 LEU A CA 1
ATOM 573 C C . LEU A 1 76 ? 5.375 -10.251 0.545 1.00 97.00 76 LEU A C 1
ATOM 575 O O . LEU A 1 76 ? 4.348 -10.000 -0.085 1.00 97.00 76 LEU A O 1
ATOM 579 N N . PHE A 1 77 ? 6.240 -11.180 0.153 1.00 95.75 77 PHE A N 1
ATOM 580 C CA . PHE A 1 77 ? 5.955 -12.153 -0.894 1.00 95.75 77 PHE A CA 1
ATOM 581 C C . PHE A 1 77 ? 6.109 -13.553 -0.314 1.00 95.75 77 PHE A C 1
ATOM 583 O O . PHE A 1 77 ? 7.185 -13.917 0.163 1.00 95.75 77 PHE A O 1
ATOM 590 N N . ARG A 1 78 ? 5.018 -14.328 -0.312 1.00 93.62 78 ARG A N 1
ATOM 591 C CA . ARG A 1 78 ? 4.965 -15.677 0.283 1.00 93.62 78 ARG A CA 1
ATOM 592 C C . ARG A 1 78 ? 5.516 -15.704 1.720 1.00 93.62 78 ARG A C 1
ATOM 594 O O . ARG A 1 78 ? 6.288 -16.583 2.085 1.00 93.62 78 ARG A O 1
ATOM 601 N N . GLY A 1 79 ? 5.150 -14.693 2.512 1.00 94.56 79 GLY A N 1
ATOM 602 C CA . GLY A 1 79 ? 5.563 -14.538 3.912 1.00 94.56 79 GLY A CA 1
ATOM 603 C C . GLY A 1 79 ? 6.947 -13.916 4.131 1.00 94.56 79 GLY A C 1
ATOM 604 O O . GLY A 1 79 ? 7.286 -13.598 5.267 1.00 94.56 79 GLY A O 1
ATOM 605 N N . ARG A 1 80 ? 7.742 -13.686 3.077 1.00 95.88 80 ARG A N 1
ATOM 606 C CA . ARG A 1 80 ? 9.064 -13.058 3.193 1.00 95.88 80 ARG A CA 1
ATOM 607 C C . ARG A 1 80 ? 8.988 -11.560 2.926 1.00 95.88 80 ARG A C 1
ATOM 609 O O . ARG A 1 80 ? 8.558 -11.145 1.852 1.00 95.88 80 ARG A O 1
ATOM 616 N N . GLU A 1 81 ? 9.448 -10.758 3.882 1.00 96.50 81 GLU A N 1
ATOM 617 C CA . GLU A 1 81 ? 9.567 -9.308 3.713 1.00 96.50 81 GLU A CA 1
ATOM 618 C C . GLU A 1 81 ? 10.610 -8.983 2.641 1.00 96.50 81 GLU A C 1
ATOM 620 O O . GLU A 1 81 ? 11.740 -9.473 2.691 1.00 96.50 81 GLU A O 1
ATOM 625 N N . TYR A 1 82 ? 10.224 -8.158 1.668 1.00 94.12 82 TYR A N 1
ATOM 626 C CA . TYR A 1 82 ? 11.138 -7.655 0.638 1.00 94.12 82 TYR A CA 1
ATOM 627 C C . TYR A 1 82 ? 11.274 -6.132 0.658 1.00 94.12 82 TYR A C 1
ATOM 629 O O . TYR A 1 82 ? 12.127 -5.591 -0.054 1.00 94.12 82 TYR A O 1
ATOM 637 N N . ALA A 1 83 ? 10.439 -5.439 1.444 1.00 94.25 83 ALA A N 1
ATOM 638 C CA . ALA A 1 83 ? 10.493 -3.994 1.584 1.00 94.25 83 ALA A CA 1
ATOM 639 C C . ALA A 1 83 ? 9.584 -3.401 2.660 1.00 94.25 83 ALA A C 1
ATOM 641 O O . ALA A 1 83 ? 8.638 -4.037 3.130 1.00 94.25 83 ALA A O 1
ATOM 642 N N . ARG A 1 84 ? 9.816 -2.110 2.921 1.00 95.69 84 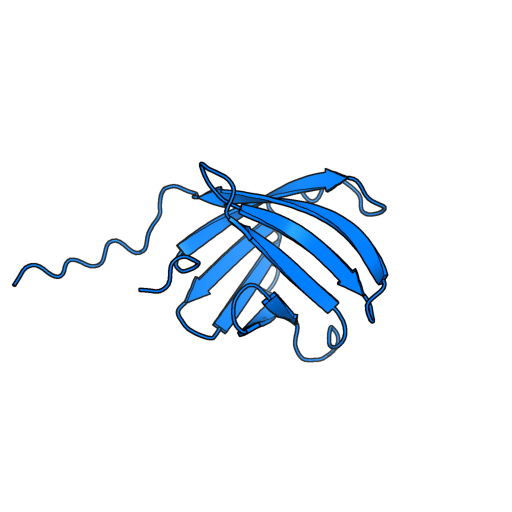ARG A N 1
ATOM 643 C CA . ARG A 1 84 ? 8.989 -1.260 3.778 1.00 95.69 84 ARG A CA 1
ATOM 644 C C . ARG A 1 84 ? 8.533 -0.007 3.052 1.00 95.69 84 ARG A C 1
ATOM 646 O O . ARG A 1 84 ? 9.242 0.519 2.191 1.00 95.69 84 ARG A O 1
ATOM 653 N N . PHE A 1 85 ? 7.355 0.478 3.404 1.00 95.06 85 PHE A N 1
ATOM 654 C CA . PHE A 1 85 ? 6.767 1.686 2.842 1.00 95.06 85 PHE A CA 1
ATOM 655 C C . PHE A 1 85 ? 5.980 2.458 3.902 1.00 95.06 85 PHE A C 1
ATOM 657 O O . PHE A 1 85 ? 5.666 1.925 4.966 1.00 95.06 85 PHE A O 1
ATOM 664 N N . ARG A 1 86 ? 5.644 3.705 3.589 1.00 95.00 86 ARG A N 1
ATOM 665 C CA . ARG A 1 86 ? 4.731 4.541 4.364 1.00 95.00 86 ARG A CA 1
ATOM 666 C C . ARG A 1 86 ? 3.514 4.889 3.518 1.00 95.00 86 ARG A C 1
ATOM 668 O O . ARG A 1 86 ? 3.636 5.081 2.309 1.00 95.00 86 ARG A O 1
ATOM 675 N N . LEU A 1 87 ? 2.352 4.946 4.158 1.00 94.88 87 LEU A N 1
ATOM 676 C CA . LEU A 1 87 ? 1.134 5.513 3.602 1.00 94.88 87 LEU A CA 1
ATOM 677 C C . LEU A 1 87 ? 0.900 6.880 4.224 1.00 94.88 87 LEU A C 1
ATOM 679 O O . LEU A 1 87 ? 0.791 7.005 5.446 1.00 94.88 87 LEU A O 1
ATOM 683 N N . THR A 1 88 ? 0.782 7.886 3.372 1.00 93.38 88 THR A N 1
ATOM 684 C CA . THR A 1 88 ? 0.366 9.231 3.760 1.00 93.38 88 THR A CA 1
ATOM 685 C C . THR A 1 88 ? -0.966 9.538 3.097 1.00 93.38 88 THR A C 1
ATOM 687 O O . THR A 1 88 ? -1.188 9.239 1.921 1.00 93.38 88 THR A O 1
ATOM 690 N N . SER A 1 89 ? -1.905 10.070 3.879 1.00 90.31 89 SER A N 1
ATOM 691 C CA . SER A 1 89 ? -3.202 10.452 3.332 1.00 90.31 89 SER A CA 1
ATOM 692 C C . SER A 1 89 ? -3.000 11.589 2.339 1.00 90.31 89 SER A C 1
ATOM 694 O O . SER A 1 89 ? -2.348 12.585 2.643 1.00 90.31 89 SER A O 1
ATOM 696 N N . THR A 1 90 ? -3.607 11.468 1.163 1.00 84.38 90 THR A N 1
ATOM 697 C CA . THR A 1 90 ? -3.589 12.533 0.146 1.00 84.38 90 THR A CA 1
ATOM 698 C C . THR A 1 90 ? -4.460 13.738 0.531 1.00 84.38 90 THR A C 1
ATOM 700 O O . THR A 1 90 ? -4.623 14.659 -0.268 1.00 84.38 90 THR A O 1
ATOM 703 N N . GLY A 1 91 ? -5.124 13.714 1.696 1.00 69.62 91 GLY A N 1
ATOM 704 C CA . GLY A 1 91 ? -6.121 14.713 2.103 1.00 69.62 91 GLY A CA 1
ATOM 705 C C . GLY A 1 91 ? -7.432 14.640 1.306 1.00 69.62 91 GLY A C 1
ATOM 706 O O . GLY A 1 91 ? -8.457 15.141 1.759 1.00 69.62 91 GLY A O 1
ATOM 707 N N . ARG A 1 92 ? -7.453 13.934 0.165 1.00 60.31 92 ARG A N 1
ATOM 708 C CA . ARG A 1 92 ? -8.676 13.497 -0.519 1.00 60.31 92 ARG A CA 1
ATOM 709 C C . ARG A 1 92 ? -9.240 12.267 0.188 1.00 60.31 92 ARG A C 1
ATOM 711 O O . ARG A 1 92 ? -9.278 11.168 -0.367 1.00 60.31 92 ARG A O 1
ATOM 718 N N . GLY A 1 93 ? -9.681 12.453 1.430 1.00 53.06 93 GLY A N 1
ATOM 719 C CA . GLY A 1 93 ? -10.680 11.553 1.993 1.00 53.06 93 GLY A CA 1
ATOM 720 C C . GLY A 1 93 ? -11.891 11.534 1.060 1.00 53.06 93 GLY A C 1
ATOM 721 O O . GLY A 1 93 ? -12.171 12.527 0.381 1.00 53.06 93 GLY A O 1
ATOM 722 N N . PHE A 1 94 ? -12.613 10.415 1.000 1.00 52.84 94 PHE A N 1
ATOM 723 C CA . PHE A 1 94 ? -13.973 10.448 0.475 1.00 52.84 94 PHE A CA 1
ATOM 724 C C . PHE A 1 94 ? -14.794 11.329 1.426 1.00 52.84 94 PHE A C 1
ATOM 726 O O . PHE A 1 94 ? -15.432 10.831 2.345 1.00 52.84 94 PHE A O 1
ATOM 733 N N . LEU A 1 95 ? -14.744 12.649 1.239 1.00 45.97 95 LEU A N 1
ATOM 734 C CA . LEU A 1 95 ? -15.733 13.564 1.781 1.00 45.97 95 LEU A CA 1
ATOM 735 C C . LEU A 1 95 ? -17.049 13.207 1.089 1.00 45.97 95 LEU A C 1
ATOM 737 O O . LEU A 1 95 ? -17.382 13.753 0.042 1.00 45.97 95 LEU A O 1
ATOM 741 N N . SER A 1 96 ? -17.771 12.238 1.644 1.00 45.38 96 SER A N 1
ATOM 742 C CA . SER A 1 96 ? -19.214 12.221 1.500 1.00 45.38 96 SER A CA 1
ATOM 743 C C . SER A 1 96 ? -19.766 12.848 2.758 1.00 45.38 96 SER A C 1
ATOM 745 O O . SER A 1 96 ? -19.549 12.355 3.864 1.00 45.38 96 SER A O 1
ATOM 747 N N . ALA A 1 97 ? -20.478 13.946 2.556 1.00 43.66 97 ALA A N 1
ATOM 748 C CA . ALA A 1 97 ? -21.440 14.438 3.507 1.00 43.66 97 ALA A CA 1
ATOM 749 C C . ALA A 1 97 ? -22.304 13.269 4.003 1.00 43.66 97 ALA A C 1
ATOM 751 O O . ALA A 1 97 ? -22.916 12.541 3.218 1.00 43.66 97 ALA A O 1
ATOM 752 N N . THR A 1 98 ? -22.357 13.101 5.312 1.00 41.25 98 THR A N 1
ATOM 753 C CA . THR A 1 98 ? -23.574 12.661 5.981 1.00 41.25 98 THR A CA 1
ATOM 754 C C . THR A 1 98 ? -23.678 13.561 7.198 1.00 41.25 98 THR A C 1
ATOM 756 O O . THR A 1 98 ? -23.080 13.317 8.242 1.00 41.25 98 THR A O 1
ATOM 759 N N . ARG A 1 99 ? -24.296 14.722 6.962 1.00 42.25 99 ARG A N 1
ATOM 760 C CA . ARG A 1 99 ? -25.112 15.349 7.991 1.00 42.25 99 ARG A CA 1
ATOM 761 C C . ARG A 1 99 ? -26.394 14.523 8.092 1.00 42.25 99 ARG A C 1
ATOM 763 O O . ARG A 1 99 ? -26.859 14.031 7.063 1.00 42.25 99 ARG A O 1
ATOM 770 N N . ASP A 1 100 ? -26.882 14.494 9.325 1.00 41.09 100 ASP A N 1
ATOM 771 C CA . ASP A 1 100 ? -28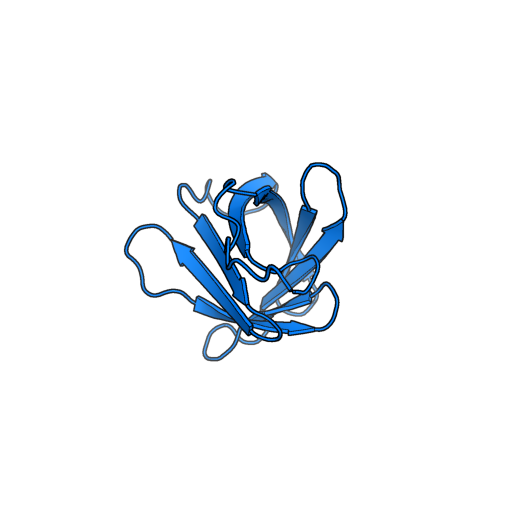.131 13.936 9.851 1.00 41.09 100 ASP A CA 1
ATOM 772 C C . ASP A 1 100 ? -28.092 12.461 10.272 1.00 41.09 100 ASP A C 1
ATOM 774 O O . ASP A 1 100 ? -27.870 11.567 9.424 1.00 41.09 100 ASP A O 1
#